Protein AF-A0A6A6MWN7-F1 (afdb_monomer_lite)

Structure (mmCIF, N/CA/C/O backbone):
data_AF-A0A6A6MWN7-F1
#
_entry.id   AF-A0A6A6MWN7-F1
#
loop_
_atom_site.group_PDB
_atom_site.id
_atom_site.type_symbol
_atom_site.label_atom_id
_atom_site.label_alt_id
_atom_site.label_comp_id
_atom_site.label_asym_id
_atom_site.label_entity_id
_atom_site.label_seq_id
_atom_site.pdbx_PDB_ins_code
_atom_site.Cartn_x
_atom_site.Cartn_y
_atom_site.Cartn_z
_atom_site.occupancy
_atom_site.B_iso_or_equiv
_atom_site.auth_seq_id
_atom_site.auth_comp_id
_atom_site.auth_asym_id
_atom_site.auth_atom_id
_atom_site.pdbx_PDB_model_num
ATOM 1 N N . MET A 1 1 ? -13.903 14.408 -2.014 1.00 41.34 1 MET A N 1
ATOM 2 C CA . MET A 1 1 ? -13.754 12.993 -2.411 1.00 41.34 1 MET A CA 1
ATOM 3 C C . MET A 1 1 ? -12.320 12.623 -2.117 1.00 41.34 1 MET A C 1
ATOM 5 O O . MET A 1 1 ? -11.442 13.326 -2.595 1.00 41.34 1 MET A O 1
ATOM 9 N N . ASP A 1 2 ? -12.092 11.635 -1.252 1.00 50.69 2 ASP A N 1
ATOM 10 C CA . ASP A 1 2 ? -10.733 11.180 -0.952 1.00 50.69 2 ASP A CA 1
ATOM 11 C C . ASP A 1 2 ? -10.044 10.772 -2.259 1.00 50.69 2 ASP A C 1
ATOM 13 O O . ASP A 1 2 ? -10.644 10.123 -3.111 1.00 50.69 2 ASP A O 1
ATOM 17 N N . ASP A 1 3 ? -8.802 11.212 -2.403 1.00 58.81 3 ASP A N 1
ATOM 18 C CA . ASP A 1 3 ? -7.987 11.332 -3.615 1.00 58.81 3 ASP A CA 1
ATOM 19 C C . ASP A 1 3 ? -7.575 9.972 -4.237 1.00 58.81 3 ASP A C 1
ATOM 21 O O . ASP A 1 3 ? -6.393 9.711 -4.436 1.00 58.81 3 ASP A O 1
ATOM 25 N N . ALA A 1 4 ? -8.527 9.040 -4.412 1.00 75.06 4 ALA A N 1
ATOM 26 C CA . ALA A 1 4 ? -8.418 7.647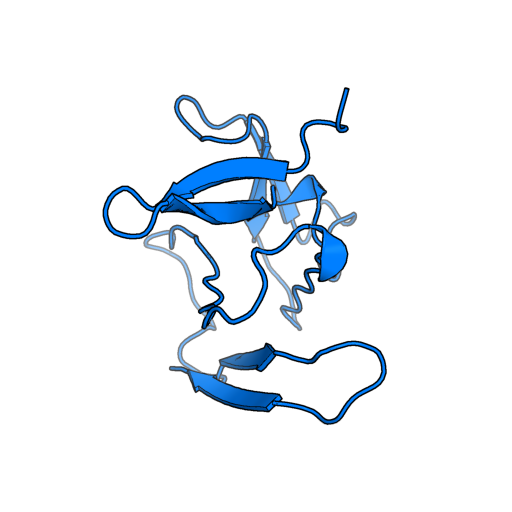 -4.894 1.00 75.06 4 ALA A CA 1
ATOM 27 C C . ALA A 1 4 ? -7.309 6.774 -4.258 1.00 75.06 4 ALA A C 1
ATOM 29 O O . ALA A 1 4 ? -7.043 5.655 -4.696 1.00 75.06 4 ALA A O 1
ATOM 30 N N . LYS A 1 5 ? -6.657 7.263 -3.201 1.00 87.94 5 LYS A N 1
ATOM 31 C CA . LYS A 1 5 ? -5.468 6.659 -2.581 1.00 87.94 5 LYS A CA 1
ATOM 32 C C . LYS A 1 5 ? -5.783 5.713 -1.432 1.00 87.94 5 LYS A C 1
ATOM 34 O O . LYS A 1 5 ? -4.863 5.116 -0.880 1.00 87.94 5 LYS A O 1
ATOM 39 N N . LYS A 1 6 ? -7.047 5.601 -1.024 1.00 91.69 6 LYS A N 1
ATOM 40 C CA . LYS A 1 6 ? -7.477 4.740 0.081 1.00 91.69 6 LYS A CA 1
ATOM 41 C C . LYS A 1 6 ? -8.831 4.123 -0.235 1.00 91.69 6 LYS A C 1
ATOM 43 O O . LYS A 1 6 ? -9.637 4.724 -0.936 1.00 91.69 6 LYS A O 1
ATOM 48 N N . SER A 1 7 ? -9.084 2.935 0.297 1.00 92.25 7 SER A N 1
ATOM 49 C CA . SER A 1 7 ? -10.407 2.309 0.273 1.00 92.25 7 SER A CA 1
ATOM 50 C C . SER A 1 7 ? -10.820 1.895 1.676 1.00 92.25 7 SER A C 1
ATOM 52 O O . SER A 1 7 ? -9.974 1.617 2.529 1.00 92.25 7 SER A O 1
ATOM 54 N N . PHE A 1 8 ? -12.129 1.875 1.893 1.00 92.69 8 PHE A N 1
ATOM 55 C CA . PHE A 1 8 ? -12.764 1.586 3.167 1.00 92.69 8 PHE A CA 1
ATOM 56 C C . PHE A 1 8 ? -13.659 0.356 3.036 1.00 92.69 8 PHE A C 1
ATOM 58 O O . PHE A 1 8 ? -14.363 0.188 2.040 1.00 92.69 8 PHE A O 1
ATOM 65 N N . SER A 1 9 ? -13.642 -0.493 4.053 1.00 93.69 9 SER A N 1
ATOM 66 C CA . SER A 1 9 ? -14.613 -1.567 4.238 1.00 93.69 9 SER A CA 1
ATOM 67 C C . SER A 1 9 ? -14.818 -1.830 5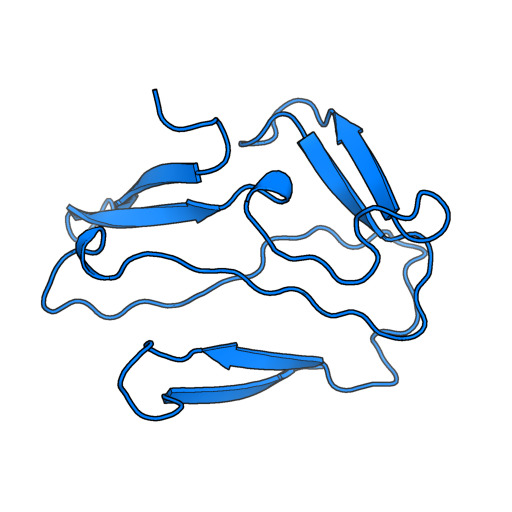.725 1.00 93.69 9 SER A C 1
ATOM 69 O O . SER A 1 9 ? -14.052 -1.354 6.558 1.00 93.69 9 SER A O 1
ATOM 71 N N . LEU A 1 10 ? -15.841 -2.606 6.064 1.00 95.62 10 LEU A N 1
ATOM 72 C CA . LEU A 1 10 ? -16.033 -3.114 7.417 1.00 95.62 10 LEU A CA 1
ATOM 73 C C . LEU A 1 10 ? -15.635 -4.585 7.460 1.00 95.62 10 LEU A C 1
ATOM 75 O O . LEU A 1 10 ? -15.959 -5.339 6.538 1.00 95.62 10 LEU A O 1
ATOM 79 N N . ASP A 1 11 ? -14.945 -4.983 8.524 1.00 93.12 11 ASP A N 1
ATOM 80 C CA . ASP A 1 11 ? -14.789 -6.394 8.841 1.00 93.12 11 ASP A CA 1
ATOM 81 C C . ASP A 1 11 ? -16.174 -7.007 9.070 1.00 93.12 11 ASP A C 1
ATOM 83 O O . ASP A 1 11 ? -16.986 -6.481 9.835 1.00 93.12 11 ASP A O 1
ATOM 87 N N . LYS A 1 12 ? -16.451 -8.124 8.395 1.00 92.69 12 LYS A N 1
ATOM 88 C CA . LYS A 1 12 ? -17.792 -8.720 8.386 1.00 92.69 12 LYS A CA 1
ATOM 89 C C . LYS A 1 12 ? -18.196 -9.279 9.747 1.00 92.69 12 LYS A C 1
ATOM 91 O O . LYS A 1 12 ? -19.385 -9.327 10.036 1.00 92.69 12 LYS A O 1
ATOM 96 N N . SER A 1 13 ? -17.227 -9.719 10.552 1.00 93.00 13 SER A N 1
ATOM 97 C CA . SER A 1 13 ? -17.494 -10.376 11.833 1.00 93.00 13 SER A CA 1
ATOM 98 C C . SER A 1 13 ? -17.617 -9.390 12.994 1.00 93.00 13 SER A C 1
ATOM 100 O O . SER A 1 13 ? -18.457 -9.563 13.871 1.00 93.00 13 SER A O 1
ATOM 102 N N . THR A 1 14 ? -16.811 -8.330 12.984 1.00 92.75 14 THR A N 1
ATOM 103 C CA . THR A 1 14 ? -16.679 -7.386 14.102 1.00 92.75 14 THR A CA 1
ATOM 104 C C . THR A 1 14 ? -17.260 -6.005 13.808 1.00 92.75 14 THR A C 1
ATOM 106 O O . THR A 1 14 ? -17.375 -5.186 14.720 1.00 92.75 14 THR A O 1
ATOM 109 N N . GLY A 1 15 ? -17.570 -5.694 12.543 1.00 94.31 15 GLY A N 1
ATOM 110 C CA . GLY A 1 15 ? -17.987 -4.357 12.115 1.00 94.31 15 GLY A CA 1
ATOM 111 C C . GLY A 1 15 ? -16.900 -3.289 12.284 1.00 94.31 15 GLY A C 1
ATOM 112 O O . GLY A 1 15 ? -17.187 -2.096 12.177 1.00 94.31 15 GLY A O 1
ATOM 113 N N . LYS A 1 16 ? -15.653 -3.679 12.581 1.00 95.81 16 LYS A N 1
ATOM 114 C CA . LYS A 1 16 ? -14.531 -2.746 12.734 1.00 95.81 16 LYS A CA 1
ATOM 115 C C . LYS A 1 16 ? -14.075 -2.243 11.368 1.00 95.81 16 LYS A C 1
ATOM 117 O O . LYS A 1 16 ? -14.184 -2.933 10.355 1.00 95.81 16 LYS A O 1
ATOM 122 N N . LYS A 1 17 ? -13.581 -1.008 11.334 1.00 95.81 17 LYS A N 1
ATOM 123 C CA . LYS A 1 17 ? -13.148 -0.353 10.099 1.00 95.81 17 LYS A CA 1
ATOM 124 C C . LYS A 1 17 ? -11.882 -1.017 9.557 1.00 95.81 17 LYS A C 1
ATOM 126 O O . LYS A 1 17 ? -10.902 -1.153 10.278 1.00 95.81 17 LYS A O 1
ATOM 131 N N . CYS A 1 18 ? -11.871 -1.346 8.273 1.00 94.50 18 CYS A N 1
ATOM 132 C CA . CYS A 1 18 ? -10.702 -1.819 7.544 1.00 94.50 18 CYS A CA 1
ATOM 133 C C . CYS A 1 18 ? -10.339 -0.806 6.460 1.00 94.50 18 CYS A C 1
ATOM 135 O O . CYS A 1 18 ? -11.194 -0.368 5.686 1.00 94.50 18 CYS A O 1
ATOM 137 N N . TYR A 1 19 ? -9.056 -0.468 6.380 1.00 94.25 19 TYR A N 1
ATOM 138 C CA . TYR A 1 19 ? -8.536 0.447 5.375 1.00 94.25 19 TYR A CA 1
ATOM 139 C C . TYR A 1 19 ? -7.465 -0.233 4.539 1.00 94.25 19 TYR A C 1
ATOM 141 O O . TYR A 1 19 ? -6.643 -0.989 5.050 1.00 94.25 19 TYR A O 1
ATOM 149 N N . MET A 1 20 ? -7.457 0.085 3.251 1.00 93.94 20 MET A N 1
ATOM 150 C CA . MET A 1 20 ? -6.368 -0.268 2.350 1.00 93.94 20 MET A CA 1
ATOM 151 C C . MET A 1 20 ? -5.844 1.008 1.705 1.00 93.94 20 MET A C 1
ATOM 153 O O . MET A 1 20 ? -6.634 1.865 1.307 1.00 93.94 20 MET A O 1
ATOM 157 N N . LEU A 1 21 ? -4.524 1.131 1.601 1.00 94.56 21 LEU A N 1
ATOM 158 C CA . LEU A 1 21 ? -3.856 2.235 0.919 1.00 94.56 21 LEU A CA 1
ATOM 159 C C . LEU A 1 21 ? -3.467 1.787 -0.493 1.00 94.56 21 LEU A C 1
ATOM 161 O O . LEU A 1 21 ? -2.965 0.679 -0.679 1.00 94.56 21 LEU A O 1
ATOM 165 N N . ALA A 1 22 ? -3.693 2.645 -1.482 1.00 94.62 22 ALA A N 1
ATOM 166 C CA . ALA A 1 22 ? -3.165 2.461 -2.826 1.00 94.62 22 ALA A CA 1
ATOM 167 C C . ALA A 1 22 ? -1.645 2.633 -2.811 1.00 94.62 22 ALA A C 1
ATOM 169 O O . ALA A 1 22 ? -1.125 3.390 -1.993 1.00 94.62 22 ALA A O 1
ATOM 170 N N . ALA A 1 23 ? -0.939 2.057 -3.787 1.00 94.69 23 ALA A N 1
ATOM 171 C CA . ALA A 1 23 ? 0.498 2.297 -3.951 1.00 94.69 23 ALA A CA 1
ATOM 172 C C . ALA A 1 23 ? 0.823 3.801 -4.097 1.00 94.69 23 ALA A C 1
ATOM 174 O O . ALA A 1 23 ? 1.810 4.281 -3.550 1.00 94.69 23 ALA A O 1
ATOM 175 N N . ARG A 1 24 ? -0.062 4.575 -4.744 1.00 93.19 24 ARG A N 1
ATOM 176 C CA . ARG A 1 24 ? 0.023 6.047 -4.848 1.00 93.19 24 ARG A CA 1
ATOM 177 C C . ARG A 1 24 ? -0.192 6.802 -3.533 1.00 93.19 24 ARG A C 1
ATOM 179 O O . ARG A 1 24 ? 0.064 8.000 -3.469 1.00 93.19 24 ARG A O 1
ATOM 186 N N . GLY A 1 25 ? -0.703 6.127 -2.508 1.00 93.44 25 GLY A N 1
ATOM 187 C CA . GLY A 1 25 ? -0.831 6.646 -1.150 1.00 93.44 25 GLY A CA 1
ATOM 188 C C . GLY A 1 25 ? 0.360 6.308 -0.251 1.00 93.44 25 GLY A C 1
ATOM 189 O O . GLY A 1 25 ? 0.347 6.696 0.915 1.00 93.44 25 GLY A O 1
ATOM 190 N N . LEU A 1 26 ? 1.359 5.579 -0.761 1.00 94.75 26 LEU A N 1
ATOM 191 C CA . LEU A 1 26 ? 2.562 5.192 -0.028 1.00 94.75 26 LEU A CA 1
ATOM 192 C C . LEU A 1 26 ? 3.742 6.090 -0.409 1.00 94.75 26 LEU A C 1
ATOM 194 O O . LEU A 1 26 ? 3.841 6.577 -1.535 1.00 94.75 26 LEU A O 1
ATOM 198 N N . MET A 1 27 ? 4.673 6.258 0.526 1.00 95.44 27 MET A N 1
ATOM 199 C CA . MET A 1 27 ? 6.015 6.733 0.218 1.00 95.44 27 MET A CA 1
ATOM 200 C C . MET A 1 27 ? 6.849 5.523 -0.195 1.00 95.44 27 MET A C 1
ATOM 202 O O . MET A 1 27 ? 7.001 4.573 0.566 1.00 95.44 27 MET A O 1
ATOM 206 N N . ILE A 1 28 ? 7.346 5.543 -1.427 1.00 95.31 28 ILE A N 1
ATOM 207 C CA . ILE A 1 28 ? 8.154 4.470 -2.001 1.00 95.31 28 ILE A CA 1
ATOM 208 C C . ILE A 1 28 ? 9.501 5.078 -2.368 1.00 95.31 28 ILE A C 1
ATOM 210 O O . ILE A 1 28 ? 9.556 6.021 -3.167 1.00 95.31 28 ILE A O 1
ATOM 214 N N . ALA A 1 29 ? 10.586 4.558 -1.794 1.00 95.19 29 ALA A N 1
ATOM 215 C CA . ALA A 1 29 ? 11.928 4.986 -2.159 1.00 95.19 29 ALA A CA 1
ATOM 216 C C . ALA A 1 29 ? 12.144 4.776 -3.662 1.00 95.19 29 ALA A C 1
ATOM 218 O O . ALA A 1 29 ? 11.792 3.737 -4.226 1.00 95.19 29 ALA A O 1
ATOM 219 N 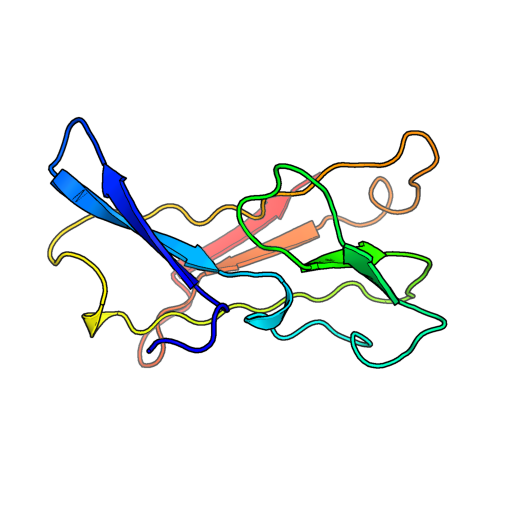N . TRP A 1 30 ? 12.696 5.794 -4.322 1.00 94.50 30 TRP A N 1
ATOM 220 C CA . TRP A 1 30 ? 12.880 5.821 -5.776 1.00 94.50 30 TRP A CA 1
ATOM 221 C C . TRP A 1 30 ? 11.578 5.759 -6.593 1.00 94.50 30 TRP A C 1
ATOM 223 O O . TRP A 1 30 ? 11.654 5.620 -7.807 1.00 94.50 30 TRP A O 1
ATOM 233 N N . GLY A 1 31 ? 10.390 5.900 -5.988 1.00 92.25 31 GLY A N 1
ATOM 234 C CA . GLY A 1 31 ? 9.095 5.719 -6.667 1.00 92.25 31 GLY A CA 1
ATOM 235 C C . GLY A 1 31 ? 8.826 6.671 -7.843 1.00 92.25 31 GLY A C 1
ATOM 236 O O . GLY A 1 31 ? 7.995 6.375 -8.702 1.00 92.25 31 GLY A O 1
ATOM 237 N N . GLY A 1 32 ? 9.539 7.801 -7.904 1.00 92.12 32 GLY A N 1
ATOM 238 C CA . GLY A 1 32 ? 9.527 8.728 -9.042 1.00 92.12 32 GLY A CA 1
ATOM 239 C C . GLY A 1 32 ? 10.541 8.401 -10.145 1.00 92.12 32 GLY A C 1
ATOM 240 O O . GLY A 1 32 ? 10.497 9.021 -11.202 1.00 92.12 32 GLY A O 1
ATOM 241 N N . ASN A 1 33 ? 11.453 7.450 -9.925 1.00 95.50 33 ASN A N 1
ATOM 242 C CA . ASN A 1 33 ? 12.470 7.065 -10.896 1.00 95.50 33 ASN A CA 1
ATOM 243 C C . ASN A 1 33 ? 11.937 5.941 -11.811 1.00 95.50 33 ASN A C 1
ATOM 245 O O . ASN A 1 33 ? 11.767 4.809 -11.346 1.00 95.50 33 ASN A O 1
ATOM 249 N N . PRO A 1 34 ? 11.734 6.201 -13.117 1.00 94.25 34 PRO A N 1
ATOM 250 C CA . PRO A 1 34 ? 11.205 5.209 -14.054 1.00 94.25 34 PRO A CA 1
ATOM 251 C C . PRO A 1 34 ? 12.167 4.042 -14.332 1.00 94.25 34 PRO A C 1
ATOM 253 O O . PRO A 1 34 ? 11.743 3.024 -14.887 1.00 94.25 34 PRO A O 1
ATOM 256 N N . GLN A 1 35 ? 13.451 4.158 -13.970 1.00 94.38 35 GLN A N 1
ATOM 257 C CA . GLN A 1 35 ? 14.405 3.042 -14.022 1.00 94.38 35 GLN A CA 1
ATOM 258 C C . GLN A 1 35 ? 14.176 2.047 -12.877 1.00 94.38 35 GLN A C 1
ATOM 260 O O . GLN A 1 35 ? 14.404 0.853 -13.047 1.00 94.38 35 GLN A O 1
ATOM 265 N N . CYS A 1 36 ? 13.660 2.520 -11.741 1.00 94.69 36 CYS A N 1
ATOM 266 C CA . CYS A 1 36 ? 13.422 1.701 -10.555 1.00 94.69 36 CYS A CA 1
ATOM 267 C C . CYS A 1 36 ? 12.003 1.130 -10.508 1.00 94.69 36 CYS A C 1
ATOM 269 O O . CYS A 1 36 ? 11.818 -0.028 -10.136 1.00 94.69 36 CYS A O 1
ATOM 271 N N . TRP A 1 37 ? 11.010 1.924 -10.910 1.00 96.06 37 TRP A N 1
ATOM 272 C CA . TRP A 1 37 ? 9.596 1.577 -10.788 1.00 96.06 37 TRP A CA 1
ATOM 273 C C . TRP A 1 37 ? 8.837 1.828 -12.085 1.00 96.06 37 TRP A C 1
ATOM 275 O O . TRP A 1 37 ? 9.106 2.776 -12.822 1.00 96.06 37 TRP A O 1
ATOM 285 N N . MET A 1 38 ? 7.848 0.983 -12.350 1.00 95.75 38 MET A N 1
ATOM 286 C CA . MET A 1 38 ? 6.822 1.224 -13.355 1.00 95.75 38 MET A CA 1
ATOM 287 C C . MET A 1 38 ? 5.473 1.357 -12.665 1.00 95.75 38 MET A C 1
ATOM 289 O O . MET A 1 38 ? 5.136 0.559 -11.796 1.00 95.75 38 MET A O 1
ATOM 293 N N . TRP A 1 39 ? 4.682 2.332 -13.086 1.00 94.56 39 TRP A N 1
ATOM 294 C CA . TRP A 1 39 ? 3.309 2.469 -12.629 1.00 94.56 39 TRP A CA 1
ATOM 295 C C . TRP A 1 39 ? 2.381 1.920 -13.703 1.00 94.56 39 TRP A C 1
ATOM 297 O O . TRP A 1 39 ? 2.449 2.343 -14.857 1.00 94.56 39 TRP A O 1
ATOM 307 N N . LYS A 1 40 ? 1.590 0.908 -13.346 1.00 92.94 40 LYS A N 1
ATOM 308 C CA . LYS A 1 40 ? 0.762 0.158 -14.294 1.00 92.94 40 LYS A CA 1
ATOM 309 C C . LYS A 1 40 ? -0.700 0.234 -13.919 1.00 92.94 40 LYS A C 1
ATOM 311 O O . LYS A 1 40 ? -1.050 0.152 -12.744 1.00 92.94 40 LYS A O 1
ATOM 316 N N . ILE A 1 41 ? -1.543 0.291 -14.943 1.00 91.69 41 ILE A N 1
ATOM 317 C CA . ILE A 1 41 ? -2.974 0.070 -14.790 1.00 91.69 41 ILE A CA 1
ATOM 318 C C . ILE A 1 41 ? -3.222 -1.434 -14.813 1.00 91.69 41 ILE A C 1
ATOM 320 O O . ILE A 1 41 ? -2.848 -2.107 -15.774 1.00 91.69 41 ILE A O 1
ATOM 324 N N . VAL A 1 42 ? -3.831 -1.963 -13.754 1.00 86.88 42 VAL A N 1
ATOM 325 C CA . VAL A 1 42 ? -4.139 -3.395 -13.650 1.00 86.88 42 VAL A CA 1
ATOM 326 C C . VAL A 1 42 ? -5.651 -3.578 -13.576 1.00 86.88 42 VAL A C 1
ATOM 328 O O . VAL A 1 42 ? -6.264 -3.159 -12.589 1.00 86.88 42 VAL A O 1
ATOM 331 N N . PRO A 1 43 ? -6.270 -4.207 -14.594 1.00 83.81 43 PRO A N 1
ATOM 332 C CA . PRO A 1 43 ? -7.688 -4.539 -14.561 1.00 83.81 43 PRO A CA 1
ATOM 333 C C . PRO A 1 43 ? -8.037 -5.355 -13.314 1.00 83.81 43 PRO A C 1
ATOM 335 O O . PRO A 1 43 ? -7.247 -6.187 -12.869 1.00 83.81 43 PRO A O 1
ATOM 338 N N . TYR A 1 44 ? -9.225 -5.119 -12.756 1.00 81.25 44 TYR A N 1
ATOM 339 C CA . TYR A 1 44 ? -9.748 -5.815 -11.569 1.00 81.25 44 TYR A CA 1
ATOM 340 C C . TYR A 1 44 ? -8.969 -5.590 -10.260 1.00 81.25 44 TYR A C 1
ATOM 342 O O . TYR A 1 44 ? -9.326 -6.157 -9.228 1.00 81.25 44 TYR A O 1
ATOM 350 N N . SER A 1 45 ? -7.938 -4.740 -10.260 1.00 84.88 45 SER A N 1
ATOM 351 C CA . SER A 1 45 ? -7.332 -4.256 -9.022 1.00 84.88 45 SER A CA 1
ATOM 352 C C . SER A 1 45 ? -8.307 -3.342 -8.272 1.00 84.88 45 SER A C 1
ATOM 354 O O . SER A 1 45 ? -9.060 -2.577 -8.874 1.00 84.88 45 SER A O 1
ATOM 356 N N . ARG A 1 46 ? -8.251 -3.377 -6.934 1.00 86.38 46 ARG A N 1
ATOM 357 C CA . ARG A 1 46 ? -8.979 -2.441 -6.054 1.00 86.38 46 ARG A CA 1
ATOM 358 C C . ARG A 1 46 ? -8.634 -0.980 -6.352 1.00 86.38 46 ARG A C 1
ATOM 360 O O . ARG A 1 46 ? -9.474 -0.109 -6.156 1.00 86.38 46 ARG A O 1
ATOM 367 N N . PHE A 1 47 ? -7.400 -0.730 -6.786 1.00 90.56 47 PHE A N 1
ATOM 368 C CA . PHE A 1 47 ? -6.909 0.582 -7.194 1.00 90.56 47 PHE A CA 1
ATOM 369 C C . PHE A 1 47 ? -6.447 0.528 -8.642 1.00 90.56 47 PHE A C 1
ATOM 371 O O . PHE A 1 47 ? -5.739 -0.404 -9.021 1.00 90.56 47 PHE A O 1
ATOM 378 N N . THR A 1 48 ? -6.808 1.547 -9.421 1.00 88.25 48 THR A N 1
ATOM 379 C CA . THR A 1 48 ? -6.522 1.615 -10.859 1.00 88.25 48 THR A CA 1
ATOM 380 C C . THR A 1 48 ? -5.042 1.442 -11.166 1.00 88.25 48 THR A C 1
ATOM 382 O O . THR A 1 48 ? -4.702 0.749 -12.117 1.00 88.25 48 THR A O 1
ATOM 385 N N . GLU A 1 49 ? -4.168 2.036 -10.354 1.00 92.19 49 GLU A N 1
ATOM 386 C CA . GLU A 1 49 ? -2.731 2.065 -10.597 1.00 92.19 49 GLU A CA 1
ATOM 387 C C . GLU A 1 49 ? -1.949 1.357 -9.485 1.00 92.19 49 GLU A C 1
ATOM 389 O O . GLU A 1 49 ? -2.167 1.596 -8.292 1.00 92.19 49 GLU A O 1
ATOM 394 N N . VAL A 1 50 ? -1.010 0.500 -9.884 1.00 93.62 50 VAL A N 1
ATOM 395 C CA . VAL A 1 50 ? -0.124 -0.260 -8.992 1.00 93.62 50 VAL A CA 1
ATOM 396 C C . VAL A 1 50 ? 1.342 0.008 -9.329 1.00 93.62 50 VAL A C 1
ATOM 398 O O . VAL A 1 50 ? 1.672 0.356 -10.464 1.00 93.62 50 VAL A O 1
ATOM 401 N N . ALA A 1 51 ? 2.225 -0.166 -8.344 1.00 95.31 51 ALA A N 1
ATOM 402 C CA . ALA A 1 51 ? 3.668 -0.044 -8.523 1.00 95.31 51 ALA A CA 1
ATOM 403 C C . ALA A 1 51 ? 4.290 -1.416 -8.825 1.00 95.31 51 ALA A C 1
ATOM 405 O O . ALA A 1 51 ? 4.156 -2.350 -8.036 1.00 95.31 51 ALA A O 1
ATOM 406 N N . GLU A 1 52 ? 4.989 -1.528 -9.951 1.00 94.94 52 GLU A N 1
ATOM 407 C CA . GLU A 1 52 ? 5.820 -2.677 -10.306 1.00 94.94 52 GLU A CA 1
ATOM 408 C C . GLU A 1 52 ? 7.293 -2.315 -10.131 1.00 94.94 52 GLU A C 1
ATOM 410 O O . GLU A 1 52 ? 7.797 -1.373 -10.750 1.00 94.94 52 GLU A O 1
ATOM 415 N N . LEU A 1 53 ? 7.978 -3.071 -9.277 1.00 94.25 53 LEU A N 1
ATOM 416 C CA . LEU A 1 53 ? 9.407 -2.926 -9.043 1.00 94.25 53 LEU A CA 1
ATOM 417 C C . LEU A 1 53 ? 10.194 -3.504 -10.226 1.00 94.25 53 LEU A C 1
ATOM 419 O O . LEU A 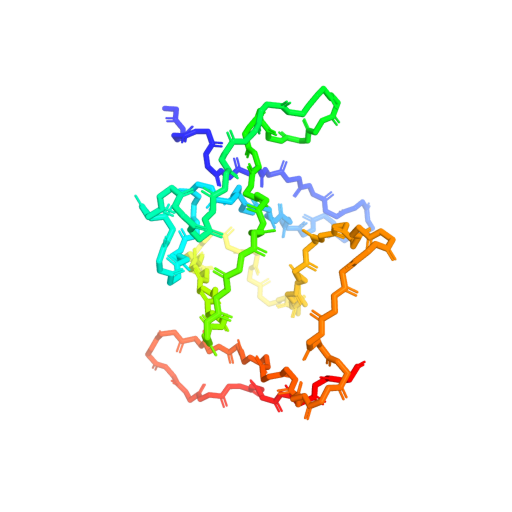1 53 ? 9.957 -4.644 -10.622 1.00 94.25 53 LEU A O 1
ATOM 423 N N . LYS A 1 54 ? 11.145 -2.731 -10.763 1.00 93.00 54 LYS A N 1
ATOM 424 C CA . LYS A 1 54 ? 12.113 -3.197 -11.767 1.00 93.00 54 LYS A CA 1
ATOM 425 C C . LYS A 1 54 ? 13.412 -3.635 -11.098 1.00 93.00 54 LYS A C 1
ATOM 427 O O . LYS A 1 54 ? 13.751 -4.810 -11.103 1.00 93.00 54 LYS A O 1
ATOM 432 N N . PHE A 1 55 ? 14.130 -2.670 -10.530 1.00 89.00 55 PHE A N 1
ATOM 433 C CA . PHE A 1 55 ? 15.426 -2.873 -9.894 1.00 89.00 55 PHE A CA 1
ATOM 434 C C . PHE A 1 55 ? 15.720 -1.727 -8.925 1.00 89.00 55 PHE A C 1
ATOM 436 O O . PHE A 1 55 ? 15.591 -0.553 -9.280 1.00 89.00 55 PHE A O 1
ATOM 443 N N . VAL A 1 56 ? 16.145 -2.065 -7.710 1.00 89.88 56 VAL A N 1
ATOM 444 C CA . VAL A 1 56 ? 16.614 -1.112 -6.699 1.00 89.88 56 VAL A CA 1
ATOM 445 C C . VAL A 1 56 ? 17.736 -1.738 -5.884 1.00 89.88 56 VAL A C 1
ATOM 447 O O . VAL A 1 5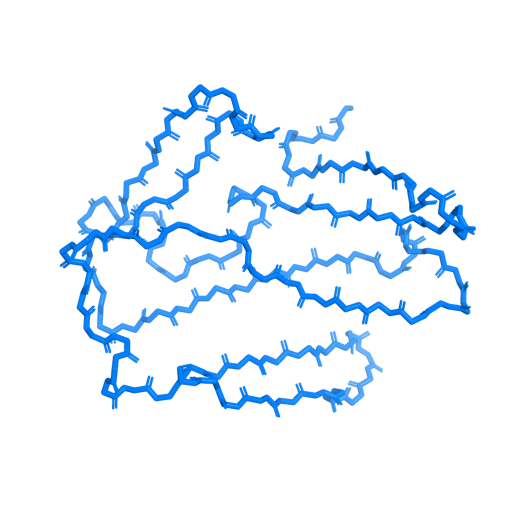6 ? 17.745 -2.943 -5.654 1.00 89.88 56 VAL A O 1
ATOM 450 N N . TRP A 1 57 ? 18.644 -0.897 -5.395 1.00 86.31 57 TRP A N 1
ATOM 451 C CA . TRP A 1 57 ? 19.642 -1.294 -4.399 1.00 86.31 57 TRP A CA 1
ATOM 452 C C . TRP A 1 57 ? 19.051 -1.373 -2.988 1.00 86.31 57 TRP A C 1
ATOM 454 O O . TRP A 1 57 ? 19.508 -2.160 -2.169 1.00 86.31 57 TRP A O 1
ATOM 464 N N . LEU A 1 58 ? 18.026 -0.561 -2.715 1.00 88.00 58 LEU A N 1
ATOM 465 C CA . LEU A 1 58 ? 17.321 -0.517 -1.440 1.00 88.00 58 LEU A CA 1
ATOM 466 C C . LEU A 1 58 ? 15.819 -0.401 -1.694 1.00 88.00 58 LEU A C 1
ATOM 468 O O . LEU A 1 58 ? 15.361 0.569 -2.306 1.00 88.00 58 LEU A O 1
ATOM 472 N N . LEU A 1 59 ? 15.067 -1.389 -1.210 1.00 90.12 59 LEU A N 1
ATOM 473 C CA . LEU A 1 59 ? 13.612 -1.375 -1.223 1.00 90.12 59 LEU A CA 1
ATOM 474 C C . LEU A 1 59 ? 13.098 -0.825 0.106 1.00 90.12 59 LEU A C 1
ATOM 476 O O . LEU A 1 59 ? 13.236 -1.464 1.143 1.00 90.12 59 LEU A O 1
ATOM 480 N N . GLU A 1 60 ? 12.462 0.340 0.056 1.00 93.00 60 GLU A N 1
ATOM 481 C CA . GLU A 1 60 ? 11.819 0.941 1.216 1.00 93.00 60 GLU A CA 1
ATOM 482 C C . GLU A 1 60 ? 10.432 1.463 0.839 1.00 93.00 60 GLU A C 1
ATOM 484 O O . GLU A 1 60 ? 10.266 2.227 -0.117 1.00 93.00 60 GLU A O 1
ATOM 489 N N . ILE A 1 61 ? 9.429 1.028 1.602 1.00 94.56 61 ILE A N 1
ATOM 490 C CA . ILE A 1 61 ? 8.025 1.393 1.427 1.00 94.56 61 ILE A CA 1
ATOM 491 C C . ILE A 1 61 ? 7.480 1.805 2.791 1.00 94.56 61 ILE A C 1
ATOM 493 O O . ILE A 1 61 ? 7.547 1.042 3.752 1.00 94.56 61 ILE A O 1
ATOM 497 N N . ARG A 1 62 ? 6.907 3.006 2.874 1.00 94.88 62 ARG A N 1
ATOM 498 C CA . ARG A 1 62 ? 6.307 3.555 4.092 1.00 94.88 62 ARG A CA 1
ATOM 499 C C . ARG A 1 62 ? 4.858 3.954 3.833 1.00 94.88 62 ARG A C 1
ATOM 501 O O . ARG A 1 62 ? 4.546 4.644 2.863 1.00 94.88 62 ARG A O 1
ATOM 508 N N . GLY A 1 63 ? 3.970 3.546 4.732 1.00 92.69 63 GLY A N 1
ATOM 509 C CA . GLY A 1 63 ? 2.567 3.955 4.753 1.00 92.69 63 GLY A CA 1
ATOM 510 C C . GLY A 1 63 ? 2.247 4.743 6.017 1.00 92.69 63 GLY A C 1
ATOM 511 O O . GLY A 1 63 ? 2.874 4.543 7.055 1.00 92.69 63 GLY A O 1
ATOM 512 N N . LYS A 1 64 ? 1.252 5.629 5.940 1.00 92.88 64 LYS A N 1
ATOM 513 C CA . LYS A 1 64 ? 0.704 6.326 7.107 1.00 92.88 64 LYS A CA 1
ATOM 514 C C . LYS A 1 64 ? -0.816 6.311 7.042 1.00 92.88 64 LYS A C 1
ATOM 516 O O . LYS A 1 64 ? -1.405 6.583 5.996 1.00 92.88 64 LYS A O 1
ATOM 521 N N . ILE A 1 65 ? -1.436 6.026 8.179 1.00 91.75 65 ILE A N 1
ATOM 522 C CA . ILE A 1 65 ? -2.870 6.178 8.391 1.00 91.75 65 ILE A CA 1
ATOM 523 C C . ILE A 1 65 ? -3.085 6.998 9.657 1.00 91.75 65 ILE A C 1
ATOM 525 O O . ILE A 1 65 ? -2.331 6.867 10.620 1.00 91.75 65 ILE A O 1
ATOM 529 N N . ASP A 1 66 ? -4.075 7.880 9.628 1.00 91.50 66 ASP A N 1
ATOM 530 C CA . ASP A 1 66 ? -4.477 8.621 10.814 1.00 91.50 66 ASP A CA 1
ATOM 531 C C . ASP A 1 66 ? -5.257 7.680 11.743 1.00 91.50 66 ASP A C 1
ATOM 533 O O . ASP A 1 66 ? -6.222 7.035 11.324 1.00 91.50 66 ASP A O 1
ATOM 537 N N . THR A 1 67 ? -4.824 7.566 12.998 1.00 90.19 67 THR A N 1
ATOM 538 C C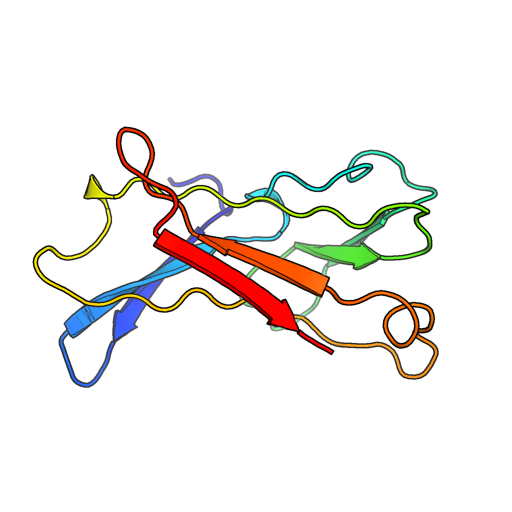A . THR A 1 67 ? -5.442 6.667 13.980 1.00 90.19 67 THR A CA 1
ATOM 539 C C . THR A 1 67 ? -6.867 7.084 14.335 1.00 90.19 67 THR A C 1
ATOM 541 O O . THR A 1 67 ? -7.661 6.217 14.691 1.00 90.19 67 THR A O 1
ATOM 544 N N . SER A 1 68 ? -7.241 8.357 14.154 1.00 91.38 68 SER A N 1
ATOM 545 C CA . SER A 1 68 ? -8.626 8.831 14.315 1.00 91.38 68 SER A CA 1
ATOM 546 C C . SER A 1 68 ? -9.591 8.211 13.296 1.00 91.38 68 SER A C 1
ATOM 548 O O . SER A 1 68 ? -10.798 8.132 13.534 1.00 91.38 68 SER A O 1
ATOM 550 N N . MET A 1 69 ? -9.069 7.715 12.167 1.00 92.56 69 MET A N 1
ATOM 551 C CA . MET A 1 69 ? -9.869 7.000 11.175 1.00 92.56 69 MET A CA 1
ATOM 552 C C . MET A 1 69 ? -10.206 5.580 11.635 1.00 92.56 69 MET A C 1
ATOM 554 O O . MET A 1 69 ? -11.238 5.042 11.229 1.00 92.56 69 MET A O 1
ATOM 558 N N . LEU A 1 70 ? -9.366 4.975 12.478 1.00 93.25 70 LEU A N 1
ATOM 559 C CA . LEU A 1 70 ? -9.520 3.603 12.950 1.00 93.25 70 LEU A CA 1
ATOM 560 C C . LEU A 1 70 ? -10.649 3.494 13.985 1.00 93.25 70 LEU A C 1
ATOM 562 O O . LEU A 1 70 ? -10.968 4.433 14.709 1.00 93.25 70 LEU A O 1
ATOM 566 N N . SER A 1 71 ? -11.285 2.327 14.066 1.00 94.81 71 SER A N 1
ATOM 567 C CA . SER A 1 71 ? -12.172 2.010 15.189 1.00 94.81 71 SER A CA 1
ATOM 568 C C . SER A 1 71 ? -11.383 1.986 16.506 1.00 94.81 71 SER A C 1
ATOM 570 O O . SER A 1 71 ? -10.343 1.322 16.550 1.00 94.81 71 SER A O 1
ATOM 572 N N . PRO A 1 72 ? -11.888 2.620 17.581 1.00 92.56 72 PRO A N 1
ATOM 573 C CA . PRO A 1 72 ? -11.255 2.580 18.894 1.00 92.56 72 PRO A CA 1
ATOM 574 C C . PRO A 1 72 ? -11.314 1.172 19.500 1.00 92.56 72 PRO A C 1
ATOM 576 O O . PRO A 1 72 ? -12.188 0.365 19.148 1.00 92.56 72 PRO A O 1
ATOM 579 N N . LEU A 1 73 ? -10.391 0.912 20.438 1.00 89.12 73 LEU A N 1
ATOM 580 C CA . LEU A 1 73 ? -10.297 -0.335 21.208 1.00 89.12 73 LEU A CA 1
ATOM 581 C C . LEU A 1 73 ? -10.345 -1.576 20.300 1.00 89.12 73 LEU A C 1
ATOM 583 O O . LEU A 1 73 ? -11.168 -2.474 20.479 1.00 89.12 73 LEU A O 1
ATOM 587 N N . ALA A 1 74 ? -9.519 -1.578 19.256 1.00 91.25 74 ALA A N 1
ATOM 588 C CA . ALA A 1 74 ? -9.426 -2.667 18.295 1.00 91.25 74 ALA A CA 1
ATOM 589 C C . ALA A 1 74 ? -7.960 -2.974 17.987 1.00 91.25 74 ALA A C 1
ATOM 591 O O . ALA A 1 74 ? -7.136 -2.065 17.875 1.00 91.25 74 ALA A O 1
ATOM 592 N N . TYR A 1 75 ? -7.655 -4.259 17.834 1.00 89.88 75 TYR A N 1
ATOM 593 C CA . TYR A 1 75 ? -6.356 -4.710 17.358 1.00 89.88 75 TYR A CA 1
ATOM 594 C C . TYR A 1 75 ? -6.319 -4.642 15.836 1.00 89.88 75 TYR A C 1
ATOM 596 O O . TYR A 1 75 ? -7.256 -5.073 15.164 1.00 89.88 75 TYR A O 1
ATOM 604 N N . TYR A 1 76 ? -5.223 -4.112 15.306 1.00 90.38 76 TYR A N 1
ATOM 605 C CA . TYR A 1 76 ? -4.986 -4.024 13.873 1.00 90.38 76 TYR A CA 1
ATOM 606 C C . TYR A 1 76 ? -3.761 -4.835 13.500 1.00 90.38 76 TYR A C 1
ATOM 608 O O . TYR A 1 76 ? -2.754 -4.822 14.206 1.00 90.38 76 TYR A O 1
ATOM 616 N N . VAL A 1 77 ? -3.843 -5.481 12.343 1.00 90.56 77 VAL A N 1
ATOM 617 C CA . VAL A 1 77 ? -2.696 -6.079 11.669 1.00 90.56 77 VAL A CA 1
ATOM 618 C C . VAL A 1 77 ? -2.489 -5.327 10.363 1.00 90.56 77 VAL A C 1
ATOM 620 O O . VAL A 1 77 ? -3.447 -5.021 9.651 1.00 90.56 77 VAL A O 1
ATOM 623 N N . ALA A 1 78 ? -1.236 -4.994 10.069 1.00 91.50 78 ALA A N 1
ATOM 624 C CA . ALA A 1 78 ? -0.853 -4.358 8.821 1.00 91.50 78 ALA A CA 1
ATOM 625 C C . ALA A 1 78 ? -0.312 -5.410 7.851 1.00 91.50 78 ALA A C 1
ATOM 627 O O . ALA A 1 78 ? 0.516 -6.238 8.224 1.00 91.50 78 ALA A O 1
ATOM 628 N N . TYR A 1 79 ? -0.757 -5.340 6.599 1.00 91.31 79 TYR A N 1
ATOM 629 C CA . TYR A 1 79 ? -0.309 -6.225 5.531 1.00 91.31 79 TYR A CA 1
ATOM 630 C C . TYR A 1 79 ? 0.201 -5.403 4.353 1.00 91.31 79 TYR A C 1
ATOM 632 O O . TYR A 1 79 ? -0.447 -4.442 3.931 1.00 91.31 79 TYR A O 1
ATOM 640 N N . LEU A 1 80 ? 1.330 -5.823 3.785 1.00 91.75 80 LEU A N 1
ATOM 641 C CA . LEU A 1 80 ? 1.740 -5.412 2.449 1.00 91.75 80 LEU A CA 1
ATOM 642 C C . LEU A 1 80 ? 1.185 -6.436 1.453 1.00 91.75 80 LEU A C 1
ATOM 644 O O . LEU A 1 80 ? 1.569 -7.601 1.486 1.00 91.75 80 LEU A O 1
ATOM 648 N N . VAL A 1 81 ? 0.269 -6.012 0.582 1.00 91.56 81 VAL A N 1
ATOM 649 C CA . VAL A 1 81 ? -0.338 -6.883 -0.436 1.00 91.56 81 VAL A CA 1
ATOM 650 C C . VAL A 1 81 ? 0.388 -6.678 -1.759 1.00 91.56 81 VAL A C 1
ATOM 652 O O . VAL A 1 81 ? 0.361 -5.584 -2.320 1.00 91.56 81 VAL A O 1
ATOM 655 N N . PHE A 1 82 ? 1.028 -7.729 -2.264 1.00 90.31 82 PHE A N 1
ATOM 656 C CA . PHE A 1 82 ? 1.785 -7.696 -3.512 1.00 90.31 82 PHE A CA 1
ATOM 657 C C . PHE A 1 82 ? 1.720 -9.044 -4.232 1.00 90.31 82 PHE A C 1
ATOM 659 O O . PHE A 1 82 ? 1.328 -10.062 -3.662 1.00 90.31 82 PHE A O 1
ATOM 666 N N . LYS A 1 83 ? 2.115 -9.041 -5.507 1.00 89.38 83 LYS A N 1
ATOM 667 C CA . LYS A 1 83 ? 2.311 -10.247 -6.310 1.00 89.38 83 LYS A CA 1
ATOM 668 C C . LYS A 1 83 ? 3.769 -10.310 -6.742 1.00 89.38 83 LYS A C 1
ATOM 670 O O . LYS A 1 83 ? 4.272 -9.361 -7.337 1.00 89.38 83 LYS A O 1
ATOM 675 N N . MET A 1 84 ? 4.416 -11.441 -6.482 1.00 87.69 84 MET A N 1
ATOM 676 C CA . MET A 1 84 ? 5.756 -11.715 -6.996 1.00 87.69 84 MET A CA 1
ATOM 677 C C . MET A 1 84 ? 5.681 -12.140 -8.457 1.00 87.69 84 MET A C 1
ATOM 679 O O . MET A 1 84 ? 4.830 -12.949 -8.840 1.00 87.69 84 MET A O 1
ATOM 683 N N . ARG A 1 85 ? 6.582 -11.600 -9.277 1.00 87.50 85 ARG A N 1
ATOM 684 C CA . ARG A 1 85 ? 6.838 -12.160 -10.603 1.00 87.50 85 ARG A CA 1
ATOM 685 C C . ARG A 1 85 ? 7.645 -13.448 -10.451 1.00 87.50 85 ARG A C 1
ATOM 687 O O . ARG A 1 85 ? 8.411 -13.593 -9.504 1.00 87.50 85 ARG A O 1
ATOM 694 N N . THR A 1 86 ? 7.488 -14.370 -11.391 1.00 87.31 86 THR A N 1
ATOM 695 C CA . THR A 1 86 ? 8.216 -15.650 -11.389 1.00 87.31 86 THR A CA 1
ATOM 696 C C . THR A 1 86 ? 9.725 -15.475 -11.558 1.00 87.31 86 THR A C 1
ATOM 698 O O . THR A 1 86 ? 10.486 -16.334 -11.136 1.00 87.31 86 THR A O 1
ATOM 701 N N . ASP A 1 87 ? 10.150 -14.366 -12.165 1.00 86.75 87 ASP A N 1
ATOM 702 C CA . ASP A 1 87 ? 11.544 -13.974 -12.390 1.00 86.75 87 ASP A CA 1
ATOM 703 C C . ASP A 1 87 ? 12.093 -13.028 -11.302 1.00 86.75 87 ASP A C 1
ATOM 705 O O . ASP A 1 87 ? 13.213 -12.531 -11.424 1.00 86.75 87 ASP A O 1
ATOM 709 N N . ALA A 1 88 ? 11.330 -12.758 -10.234 1.00 86.00 88 ALA A N 1
ATOM 710 C CA . ALA A 1 88 ? 11.768 -11.875 -9.157 1.00 86.00 88 ALA A CA 1
ATOM 711 C C . ALA A 1 88 ? 12.896 -12.517 -8.328 1.00 86.00 88 ALA A C 1
ATOM 713 O O . ALA A 1 88 ? 12.785 -13.653 -7.870 1.00 86.00 88 ALA A O 1
ATOM 714 N N . THR A 1 89 ? 13.970 -11.762 -8.087 1.00 83.38 89 THR A N 1
ATOM 715 C CA . THR A 1 89 ? 15.153 -12.199 -7.323 1.00 83.38 89 THR A CA 1
ATOM 716 C C . THR A 1 89 ? 15.573 -11.132 -6.301 1.00 83.38 89 THR A C 1
ATOM 718 O O . THR A 1 89 ? 15.027 -10.032 -6.284 1.00 83.38 89 THR A O 1
ATOM 721 N N . GLY A 1 90 ? 16.513 -11.456 -5.403 1.00 80.62 90 GLY A N 1
ATOM 722 C CA . GLY A 1 90 ? 17.103 -10.502 -4.443 1.00 80.62 90 GLY A CA 1
ATOM 723 C C . GLY A 1 90 ? 16.500 -10.517 -3.032 1.00 80.62 90 GLY A C 1
ATOM 724 O O . GLY A 1 90 ? 17.210 -10.222 -2.072 1.00 80.62 90 GLY A O 1
ATOM 725 N N . PHE A 1 91 ? 15.248 -10.961 -2.884 1.00 76.75 91 PHE A N 1
ATOM 726 C CA . PHE A 1 91 ? 14.553 -11.064 -1.589 1.00 76.75 91 PHE A CA 1
ATOM 727 C C . PHE A 1 91 ? 15.037 -12.222 -0.701 1.00 76.75 91 PHE A C 1
ATOM 729 O O . PHE A 1 91 ? 14.807 -12.217 0.498 1.00 76.75 91 PHE A O 1
ATOM 736 N N . ILE A 1 92 ? 15.739 -13.201 -1.278 1.00 70.81 92 ILE A N 1
ATOM 737 C CA . ILE A 1 92 ? 16.237 -14.385 -0.556 1.00 70.81 92 ILE A CA 1
ATOM 738 C C . ILE A 1 92 ? 17.468 -14.041 0.303 1.00 70.81 92 ILE A C 1
ATOM 740 O O . ILE A 1 92 ? 17.718 -14.674 1.326 1.00 70.81 92 ILE A O 1
ATOM 744 N N . PHE A 1 93 ? 18.251 -13.039 -0.112 1.00 67.69 93 PHE A N 1
ATOM 745 C CA . PHE A 1 93 ? 19.564 -12.751 0.476 1.00 67.69 93 PHE A CA 1
ATOM 746 C C . PHE A 1 93 ? 19.526 -11.711 1.596 1.00 67.69 93 PHE A C 1
ATOM 748 O O . PHE A 1 93 ? 20.441 -11.674 2.416 1.00 67.69 93 PHE A O 1
ATOM 755 N N . HIS A 1 94 ? 18.477 -10.889 1.655 1.00 68.06 94 HIS A N 1
ATOM 756 C CA . HIS A 1 94 ? 18.358 -9.812 2.631 1.00 68.06 94 HIS A CA 1
ATOM 757 C C . HIS A 1 94 ? 17.054 -9.978 3.413 1.00 68.06 94 HIS A C 1
ATOM 759 O O . HIS A 1 94 ? 15.987 -9.976 2.797 1.00 68.06 94 HIS A O 1
ATOM 765 N N . PRO A 1 95 ? 17.108 -10.130 4.748 1.00 69.94 95 PRO A N 1
ATOM 766 C CA . PRO A 1 95 ? 15.896 -10.160 5.552 1.00 69.94 95 PRO A CA 1
ATOM 767 C C . PRO A 1 95 ? 15.122 -8.852 5.367 1.00 69.94 95 PRO A C 1
ATOM 769 O O . PRO A 1 95 ? 15.695 -7.764 5.428 1.00 69.94 95 PRO A O 1
ATOM 772 N N . THR A 1 96 ? 13.815 -8.961 5.143 1.00 80.06 96 THR A N 1
ATOM 773 C CA . THR A 1 96 ? 12.946 -7.794 4.986 1.00 80.06 96 THR A CA 1
ATOM 774 C C . THR A 1 96 ? 12.539 -7.296 6.365 1.00 80.06 96 THR A C 1
ATOM 776 O O . THR A 1 96 ? 11.843 -8.004 7.092 1.00 80.06 96 THR A O 1
ATOM 779 N N . GLU A 1 97 ? 12.955 -6.085 6.737 1.00 86.25 97 GLU A N 1
ATOM 780 C CA . GLU A 1 97 ? 12.468 -5.441 7.959 1.00 86.25 97 GLU A CA 1
ATOM 781 C C . GLU A 1 97 ? 11.057 -4.888 7.736 1.00 86.25 97 GLU A C 1
ATOM 783 O O . GLU A 1 97 ? 10.801 -4.116 6.811 1.00 86.25 97 GLU A O 1
ATOM 788 N N . VAL A 1 98 ? 10.140 -5.256 8.624 1.00 87.38 98 VAL A N 1
ATOM 789 C CA . VAL A 1 98 ? 8.789 -4.707 8.697 1.00 87.38 98 VAL A CA 1
ATOM 790 C C . VAL A 1 98 ? 8.614 -4.091 10.072 1.00 87.38 98 VAL A C 1
ATOM 792 O O . VAL A 1 98 ? 8.866 -4.751 11.078 1.00 87.38 98 VAL A O 1
ATOM 795 N N . SER A 1 99 ? 8.160 -2.841 10.138 1.00 89.19 99 SER A N 1
ATOM 796 C CA . SER A 1 99 ? 7.876 -2.175 11.407 1.00 89.19 99 SER A CA 1
ATOM 797 C C . SER A 1 99 ? 6.549 -1.423 11.389 1.00 89.19 99 SER A C 1
ATOM 799 O O . SER A 1 99 ? 6.100 -0.929 10.353 1.00 89.19 99 SER A O 1
ATOM 801 N N . VAL A 1 100 ? 5.911 -1.344 12.559 1.00 89.00 100 VAL A N 1
ATOM 802 C CA . VAL A 1 100 ? 4.680 -0.575 12.786 1.00 89.00 100 VAL A CA 1
ATOM 803 C C . VAL A 1 100 ? 4.883 0.325 13.999 1.00 89.00 100 VAL A C 1
ATOM 805 O O . VAL A 1 100 ? 5.322 -0.123 15.060 1.00 89.00 100 VAL A O 1
ATOM 808 N N . CYS A 1 101 ? 4.567 1.610 13.833 1.00 87.38 101 CYS A N 1
ATOM 809 C CA . CYS A 1 101 ? 4.750 2.641 14.851 1.00 87.38 101 CYS A CA 1
ATOM 810 C C . CYS A 1 101 ? 3.512 3.541 14.919 1.00 87.38 101 CYS A C 1
ATOM 812 O O . CYS A 1 101 ? 2.916 3.849 13.884 1.00 87.38 101 CYS A O 1
ATOM 814 N N . ILE A 1 102 ? 3.161 4.011 16.117 1.00 85.44 102 ILE A N 1
ATOM 815 C CA . ILE A 1 102 ? 2.149 5.057 16.308 1.00 85.44 102 ILE A CA 1
ATOM 816 C C . ILE A 1 102 ? 2.883 6.386 16.503 1.00 85.44 102 ILE A C 1
ATOM 818 O O . ILE A 1 102 ? 3.742 6.507 17.373 1.00 85.44 102 ILE A O 1
ATOM 822 N N . SER A 1 103 ? 2.573 7.392 15.680 1.00 73.06 103 SER A N 1
ATOM 823 C CA . SER A 1 103 ? 3.186 8.718 15.808 1.00 73.06 103 SER A CA 1
ATOM 824 C C . SER A 1 103 ? 2.812 9.351 17.150 1.00 73.06 103 SER A C 1
ATOM 826 O O . SER A 1 103 ? 1.625 9.527 17.416 1.00 73.06 103 SER A O 1
ATOM 828 N N . GLY A 1 104 ? 3.816 9.698 17.960 1.00 67.31 104 GLY A N 1
ATOM 829 C CA . GLY A 1 104 ? 3.633 10.188 19.333 1.00 67.31 104 GLY A CA 1
ATOM 830 C C . GLY A 1 104 ? 3.773 9.113 20.421 1.00 67.31 104 GLY A C 1
ATOM 831 O O . GLY A 1 104 ? 3.571 9.430 21.587 1.00 67.31 104 GLY A O 1
ATOM 832 N N . GLY A 1 105 ? 4.127 7.872 20.060 1.00 60.97 105 GLY A N 1
ATOM 833 C CA . GLY A 1 105 ? 4.416 6.771 20.986 1.00 60.97 105 GLY A CA 1
ATOM 834 C C . GLY A 1 105 ? 5.636 5.936 20.572 1.00 60.97 105 GLY A C 1
ATOM 835 O O . GLY A 1 105 ? 6.350 6.273 19.627 1.00 60.97 105 GLY A O 1
ATOM 836 N N . GLU A 1 106 ? 5.885 4.848 21.301 1.00 55.97 106 GLU A N 1
ATOM 837 C CA . GLU A 1 106 ? 7.032 3.947 21.116 1.00 55.97 106 GLU A CA 1
ATOM 838 C C . GLU A 1 106 ? 6.865 3.018 19.889 1.00 55.97 106 GLU A C 1
ATOM 840 O O . GLU A 1 106 ? 5.746 2.768 19.427 1.00 55.97 106 GLU A O 1
ATOM 845 N N . ARG A 1 107 ? 7.974 2.507 19.322 1.00 60.28 107 ARG A N 1
ATOM 846 C CA . ARG A 1 107 ? 7.936 1.509 18.228 1.00 60.28 107 ARG A CA 1
ATOM 847 C C . ARG A 1 107 ? 7.247 0.240 18.744 1.00 60.28 107 ARG A C 1
ATOM 849 O O . ARG A 1 107 ? 7.698 -0.334 19.726 1.00 60.28 107 ARG A O 1
ATOM 856 N N . ILE A 1 108 ? 6.182 -0.216 18.079 1.00 65.38 108 ILE A N 1
ATOM 857 C CA . ILE A 1 108 ? 5.302 -1.270 18.626 1.00 65.38 108 ILE A CA 1
ATOM 858 C C . ILE A 1 108 ? 5.758 -2.663 18.206 1.00 65.38 108 ILE A C 1
ATOM 860 O O . ILE A 1 108 ? 5.636 -3.623 18.961 1.00 65.38 108 ILE A O 1
ATOM 864 N N . SER A 1 109 ? 6.272 -2.799 16.987 1.00 65.81 109 SER A N 1
ATOM 865 C CA . SER A 1 109 ? 6.744 -4.087 16.496 1.00 65.81 109 SER A CA 1
ATOM 866 C C . SER A 1 109 ? 7.740 -3.892 15.365 1.00 65.81 109 SER A C 1
ATOM 868 O O . SER A 1 109 ? 7.591 -2.993 14.533 1.00 65.81 109 SER A O 1
ATOM 870 N N . THR A 1 110 ? 8.782 -4.715 15.351 1.00 68.75 110 THR A N 1
ATOM 871 C CA . THR A 1 110 ? 9.694 -4.878 14.221 1.00 68.75 110 THR A CA 1
ATOM 872 C C . THR A 1 110 ? 9.914 -6.371 14.025 1.00 68.75 110 THR A C 1
ATOM 874 O O . THR A 1 110 ? 10.214 -7.077 14.985 1.00 68.75 110 THR A O 1
ATOM 877 N N . ALA A 1 111 ? 9.733 -6.852 12.801 1.00 68.62 111 ALA A N 1
ATOM 878 C CA . ALA A 1 111 ? 9.957 -8.239 12.428 1.00 68.62 111 ALA A CA 1
ATOM 879 C C . ALA A 1 111 ? 10.839 -8.290 11.181 1.00 68.62 111 ALA A C 1
ATOM 881 O O . ALA A 1 111 ? 10.650 -7.514 10.247 1.00 68.62 111 ALA A O 1
ATOM 882 N N . ALA A 1 112 ? 11.791 -9.217 11.172 1.00 66.44 112 ALA A N 1
ATOM 883 C CA . ALA A 1 112 ? 12.548 -9.571 9.985 1.00 66.44 112 ALA A CA 1
ATOM 884 C C . ALA A 1 112 ? 11.866 -10.782 9.339 1.00 66.44 112 ALA A C 1
ATOM 886 O O . ALA A 1 112 ? 11.772 -11.840 9.963 1.00 66.44 112 ALA A O 1
ATOM 887 N N . VAL A 1 113 ? 11.360 -10.622 8.120 1.00 60.81 113 VAL A N 1
ATOM 888 C CA . VAL A 1 113 ? 10.664 -11.680 7.376 1.00 60.81 113 VAL A CA 1
ATOM 889 C C . VAL A 1 113 ? 11.564 -12.162 6.237 1.00 60.81 113 VAL A C 1
ATOM 891 O O . VAL A 1 113 ? 12.263 -11.358 5.614 1.00 60.81 113 VAL A O 1
ATOM 894 N N . ARG A 1 114 ? 11.583 -13.478 6.009 1.00 51.97 114 ARG A N 1
ATOM 895 C CA . ARG A 1 114 ? 12.254 -14.133 4.878 1.00 51.97 114 ARG A CA 1
ATOM 896 C C . ARG A 1 114 ? 11.221 -14.604 3.869 1.00 51.97 114 ARG A C 1
ATOM 898 O O . ARG A 1 114 ? 10.156 -15.071 4.330 1.00 51.97 114 ARG A O 1
#

Radius of gyration: 15.69 Å; chains: 1; bounding box: 38×29×36 Å

Sequence (114 aa):
MDDAKKSFSLDKSTGKKCYMLAARGLMIAWGGNPQCWMWKIVPYSRFTEVAELKFVWLLEIRGKIDTSMLSPLAYYVAYLVFKMRTDATGFIFHPTEVSVCISGGERISTAAVR

Secondary structure (DSSP, 8-state):
---SSEEEEE-TTT--EEEEE-GGGSEETTTT-TTTEEEEE-TT-SSSEEEEE---SS--EE----GGGSPSS------------TT--STTTS-EEEEEE-TTS-EEEEEEE-

Organism: Hevea brasiliensis (NCBI:txid3981)

Foldseek 3Di:
DPPLQKDWDADPPPRWIDMDGAQVQKDWVCQVPPQAWDWDQDPPDPGRIHIDGDDDPDTDIGHDDDCVVGDPPDDDDDDDDDDDDPPDDDPVPAFDWDWDDDVPDDTDDIDGHD

InterPro domains:
  IPR025886 Phloem protein 2-like [PF14299] (16-105)

pLDDT: mean 86.26, std 11.65, range [41.34, 96.06]